Protein AF-A0AA41VX92-F1 (afdb_monomer_lite)

Radius of gyration: 14.32 Å; chains: 1; bounding box: 28×30×38 Å

Secondary structure (DSSP, 8-state):
-HHHHHHHHHTTHHHHHTS--SSHHHHHHHHHTS-EEEEEE-TTS-EEEEE--S---S-SS-HHHHHHHHHHHHHSGGGS--

Foldseek 3Di:
DVVVVVVCVVVVVVVLQVDDDPDPVLLVLLVVLFQWDDWDADPVRHTDTDGPPDDSVCVSDHPSSNVNSVVCCVVCVVVPPD

Sequence (82 aa):
MVDCLNWRITNEIDSILTKPIVPTDLYRGIRDSQLIGLSGYSNEGLPIFAIGVGRSTFDKASVHYYVQSHIQINEYRDRVVL

InterPro domains:
  IPR036865 CRAL-TRIO lipid binding domain superfamily [G3DSA:3.40.525.10] (1-81)
  IPR036865 CRAL-TRIO lipid binding domain superfamily [SSF52087] (25-81)

pLDDT: mean 76.87, std 12.59, range [34.5, 93.19]

Structure (mmCIF, N/CA/C/O backbone):
data_AF-A0AA41VX92-F1
#
_entry.id   AF-A0AA41VX92-F1
#
loop_
_atom_site.group_PDB
_atom_site.id
_atom_site.type_symbol
_atom_site.label_atom_id
_atom_site.label_alt_id
_atom_site.label_comp_id
_atom_site.label_asym_id
_atom_site.label_entity_id
_atom_site.label_seq_id
_atom_site.pdbx_PDB_ins_code
_atom_site.Cartn_x
_atom_site.Cartn_y
_atom_site.Cartn_z
_atom_site.occupancy
_atom_site.B_iso_or_equiv
_atom_site.auth_seq_id
_atom_site.auth_comp_id
_atom_site.auth_asym_id
_atom_site.auth_atom_id
_atom_site.pdbx_PDB_model_num
ATOM 1 N N . MET A 1 1 ? -2.785 16.537 11.460 1.00 75.81 1 MET A N 1
ATOM 2 C CA . MET A 1 1 ? -3.079 16.740 10.018 1.00 75.81 1 MET A CA 1
ATOM 3 C C . MET A 1 1 ? -1.950 17.488 9.315 1.00 75.81 1 MET A C 1
ATOM 5 O O . MET A 1 1 ? -1.484 16.997 8.297 1.00 75.81 1 MET A O 1
ATOM 9 N N . VAL A 1 2 ? -1.470 18.613 9.863 1.00 91.62 2 VAL A N 1
ATOM 10 C CA . VAL A 1 2 ? -0.334 19.379 9.305 1.00 91.62 2 VAL A CA 1
ATOM 11 C C . VAL A 1 2 ? 0.939 18.530 9.167 1.00 91.62 2 VAL A C 1
ATOM 13 O O . VAL A 1 2 ? 1.573 18.566 8.121 1.00 91.62 2 VAL A O 1
ATOM 16 N N . ASP A 1 3 ? 1.255 17.682 10.149 1.00 90.50 3 ASP A N 1
ATOM 17 C CA . ASP A 1 3 ? 2.458 16.833 10.093 1.00 90.50 3 ASP A CA 1
ATOM 18 C C . ASP A 1 3 ? 2.421 15.801 8.960 1.00 90.50 3 ASP A C 1
ATOM 20 O O . ASP A 1 3 ? 3.431 15.566 8.303 1.00 90.50 3 ASP A O 1
ATOM 24 N N . CYS A 1 4 ? 1.248 15.228 8.670 1.00 84.00 4 CYS A N 1
ATOM 25 C CA . CYS A 1 4 ? 1.064 14.309 7.545 1.00 84.00 4 CYS A CA 1
ATOM 26 C C . CYS A 1 4 ? 1.277 15.020 6.202 1.00 84.00 4 CYS A C 1
ATOM 28 O O . CYS A 1 4 ? 1.888 14.454 5.299 1.00 84.00 4 CYS A O 1
ATOM 30 N N . LEU A 1 5 ? 0.793 16.262 6.078 1.00 87.31 5 LEU A N 1
ATOM 31 C CA . LEU A 1 5 ? 0.977 17.083 4.878 1.00 87.31 5 LEU A CA 1
ATOM 32 C C . LEU A 1 5 ? 2.447 17.470 4.695 1.00 87.31 5 LEU A C 1
ATOM 34 O O . LEU A 1 5 ? 2.986 17.313 3.604 1.00 87.31 5 LEU A O 1
ATOM 38 N N . ASN A 1 6 ? 3.111 17.896 5.771 1.00 92.75 6 ASN A N 1
ATOM 39 C CA . ASN A 1 6 ? 4.539 18.196 5.752 1.00 92.75 6 ASN A CA 1
ATOM 40 C C . ASN A 1 6 ? 5.355 16.961 5.362 1.00 92.75 6 ASN A C 1
ATOM 42 O O . ASN A 1 6 ? 6.188 17.042 4.466 1.00 92.75 6 ASN A O 1
ATOM 46 N N . TRP A 1 7 ? 5.065 15.799 5.957 1.00 89.94 7 TRP A N 1
ATOM 47 C CA . TRP A 1 7 ? 5.721 14.544 5.597 1.00 89.94 7 TRP A CA 1
ATOM 48 C C . TRP A 1 7 ? 5.527 14.202 4.114 1.00 89.94 7 TRP A C 1
ATOM 50 O O . TRP A 1 7 ? 6.492 13.834 3.444 1.00 89.94 7 TRP A O 1
ATOM 60 N N . ARG A 1 8 ? 4.308 14.375 3.584 1.00 89.00 8 ARG A N 1
ATOM 61 C CA . ARG A 1 8 ? 3.982 14.121 2.171 1.00 89.00 8 ARG A CA 1
ATOM 62 C C . ARG A 1 8 ? 4.816 14.990 1.226 1.00 89.00 8 ARG A C 1
ATOM 64 O O . ARG A 1 8 ? 5.355 14.469 0.253 1.00 89.00 8 ARG A O 1
ATOM 71 N N . ILE A 1 9 ? 4.946 16.281 1.538 1.00 91.44 9 ILE A N 1
ATOM 72 C CA . ILE A 1 9 ? 5.724 17.248 0.750 1.00 91.44 9 ILE A CA 1
ATOM 73 C C . ILE A 1 9 ? 7.219 16.932 0.839 1.00 91.44 9 ILE A C 1
ATOM 75 O O . ILE A 1 9 ? 7.877 16.814 -0.189 1.00 91.44 9 ILE A O 1
ATOM 79 N N . THR A 1 10 ? 7.755 16.744 2.050 1.00 93.19 10 THR A N 1
ATOM 80 C CA . THR A 1 10 ? 9.189 16.484 2.268 1.00 93.19 10 THR A CA 1
ATOM 81 C C . THR A 1 10 ? 9.669 15.199 1.597 1.00 93.19 10 THR A C 1
ATOM 83 O O . THR A 1 10 ? 10.817 15.133 1.172 1.00 93.19 10 THR A O 1
ATOM 86 N N . ASN A 1 11 ? 8.808 14.184 1.491 1.00 88.19 11 ASN A N 1
ATOM 87 C CA . ASN A 1 11 ? 9.152 12.896 0.882 1.00 88.19 11 ASN A CA 1
ATOM 88 C C . ASN A 1 11 ? 8.666 12.764 -0.571 1.00 88.19 11 ASN A C 1
ATOM 90 O O . ASN A 1 11 ? 8.715 11.665 -1.121 1.00 88.19 11 ASN A O 1
ATOM 94 N N . GLU A 1 12 ? 8.165 13.848 -1.175 1.00 90.06 12 GLU A N 1
ATOM 95 C CA . GLU A 1 12 ? 7.679 13.884 -2.563 1.00 90.06 12 GLU A CA 1
ATOM 96 C C . GLU A 1 12 ? 6.684 12.755 -2.887 1.00 90.06 12 GLU A C 1
ATOM 98 O O . GLU A 1 12 ? 6.672 12.180 -3.977 1.00 90.06 12 GLU A O 1
ATOM 103 N N . ILE A 1 13 ? 5.820 12.422 -1.926 1.00 87.12 13 ILE A N 1
ATOM 104 C CA . ILE A 1 13 ? 4.928 11.259 -2.019 1.00 87.12 13 ILE A CA 1
ATOM 105 C C . ILE A 1 13 ? 3.970 11.375 -3.205 1.00 87.12 13 ILE A C 1
ATOM 107 O O . ILE A 1 13 ? 3.676 10.378 -3.861 1.00 87.12 13 ILE A O 1
ATOM 111 N N . ASP A 1 14 ? 3.525 12.588 -3.532 1.00 86.44 14 ASP A N 1
ATOM 112 C CA . ASP A 1 14 ? 2.686 12.824 -4.707 1.00 86.44 14 ASP A CA 1
ATOM 113 C C . ASP A 1 14 ? 3.379 12.417 -6.008 1.00 86.44 14 ASP A C 1
ATOM 115 O O . ASP A 1 14 ? 2.737 11.819 -6.867 1.00 86.44 14 ASP A O 1
ATOM 119 N N . SER A 1 15 ? 4.694 12.648 -6.118 1.00 86.94 15 SER A N 1
ATOM 120 C CA . SER A 1 15 ? 5.511 12.201 -7.253 1.00 86.94 15 SER A CA 1
ATOM 121 C C . SER A 1 15 ? 5.475 10.677 -7.388 1.00 86.94 15 SER A C 1
ATOM 123 O O . SER A 1 15 ? 5.218 10.151 -8.473 1.00 86.94 15 SER A O 1
ATOM 125 N N . ILE A 1 16 ? 5.623 9.963 -6.267 1.00 84.12 16 ILE A N 1
ATOM 126 C CA . ILE A 1 16 ? 5.559 8.495 -6.202 1.00 84.12 16 ILE A CA 1
ATOM 127 C C . ILE A 1 16 ? 4.166 7.980 -6.604 1.00 84.12 16 ILE A C 1
ATOM 129 O O . ILE A 1 16 ? 4.051 6.957 -7.276 1.00 84.12 16 ILE A O 1
ATOM 133 N N . LEU A 1 17 ? 3.099 8.693 -6.234 1.00 83.38 17 LEU A N 1
ATOM 134 C CA . LEU A 1 17 ? 1.717 8.310 -6.537 1.00 83.38 17 LEU A CA 1
ATOM 135 C C . LEU A 1 17 ? 1.254 8.697 -7.953 1.00 83.38 17 LEU A C 1
ATOM 137 O O . LEU A 1 17 ? 0.213 8.202 -8.386 1.00 83.38 17 LEU A O 1
ATOM 141 N N . THR A 1 18 ? 1.999 9.531 -8.693 1.00 85.50 18 THR A N 1
ATOM 142 C CA . THR A 1 18 ? 1.584 10.005 -10.034 1.00 85.50 18 THR A CA 1
ATOM 143 C C . THR A 1 18 ? 1.385 8.891 -11.058 1.00 85.50 18 THR A C 1
ATOM 145 O O . THR A 1 18 ? 0.556 9.026 -11.959 1.00 85.50 18 THR A O 1
ATOM 148 N N . LYS A 1 19 ? 2.148 7.798 -10.953 1.00 83.56 19 LYS A N 1
ATOM 149 C CA . LYS A 1 19 ? 2.085 6.669 -11.885 1.00 83.56 19 LYS A CA 1
ATOM 150 C C 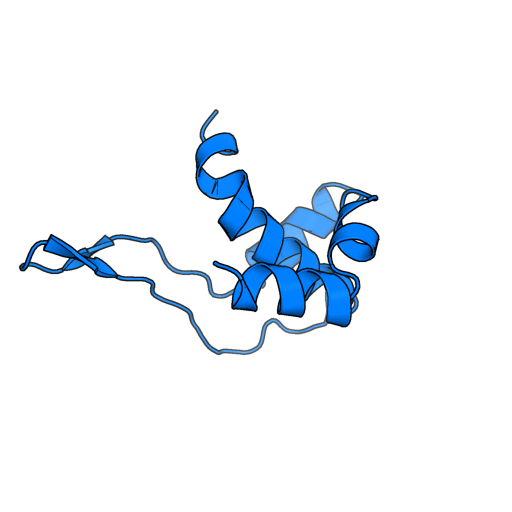. LYS A 1 19 ? 1.611 5.423 -11.150 1.00 83.56 19 LYS A C 1
ATOM 152 O O . LYS A 1 19 ? 2.229 5.061 -10.152 1.00 83.56 19 LYS A O 1
ATOM 157 N N . PRO A 1 20 ? 0.562 4.733 -11.624 1.00 81.19 20 PRO A N 1
ATOM 158 C CA . PRO A 1 20 ? 0.156 3.472 -11.023 1.00 81.19 20 PRO A CA 1
ATOM 159 C C . PRO A 1 20 ? 1.252 2.415 -11.198 1.00 81.19 20 PRO A C 1
ATOM 161 O O . PRO A 1 20 ? 2.020 2.448 -12.162 1.00 81.19 20 PRO A O 1
ATOM 164 N N . ILE A 1 21 ? 1.293 1.448 -10.283 1.00 84.62 21 ILE A N 1
ATOM 165 C CA . ILE A 1 21 ? 2.178 0.289 -10.404 1.00 84.62 21 ILE A CA 1
ATOM 166 C C . ILE A 1 21 ? 1.657 -0.582 -11.552 1.00 84.62 21 ILE A C 1
ATOM 168 O O . ILE A 1 21 ? 0.593 -1.193 -11.446 1.00 84.62 21 ILE A O 1
ATOM 172 N N . VAL A 1 22 ? 2.403 -0.610 -12.655 1.00 83.69 22 VAL A N 1
ATOM 173 C CA . VAL A 1 22 ? 2.115 -1.412 -13.851 1.00 83.69 22 VAL A CA 1
ATOM 174 C C . VAL A 1 22 ? 3.297 -2.339 -14.150 1.00 83.69 22 VAL A C 1
ATOM 176 O O . VAL A 1 22 ? 4.443 -1.910 -13.999 1.00 83.69 22 VAL A O 1
ATOM 179 N N . PRO A 1 23 ? 3.065 -3.590 -14.588 1.00 88.81 23 PRO A N 1
ATOM 180 C CA . PRO A 1 23 ? 1.771 -4.246 -14.829 1.00 88.81 23 PRO A CA 1
ATOM 181 C C . PRO A 1 23 ? 1.036 -4.657 -13.537 1.00 88.81 23 PRO A C 1
ATOM 183 O O . PRO A 1 23 ? 1.635 -4.743 -12.469 1.00 88.81 23 PRO A O 1
ATOM 186 N N . THR A 1 24 ? -0.267 -4.951 -13.623 1.00 85.25 24 THR A N 1
ATOM 187 C CA . THR A 1 24 ? -1.102 -5.339 -12.464 1.00 85.25 24 THR A CA 1
ATOM 188 C C . THR A 1 24 ? -0.555 -6.550 -11.702 1.00 85.25 24 THR A C 1
ATOM 190 O O . THR A 1 24 ? -0.688 -6.620 -10.482 1.00 85.25 24 THR A O 1
ATOM 193 N N . ASP A 1 25 ? 0.108 -7.478 -12.389 1.00 85.44 25 ASP A N 1
ATOM 194 C CA . ASP A 1 25 ? 0.713 -8.651 -11.750 1.00 85.44 25 ASP A CA 1
ATOM 195 C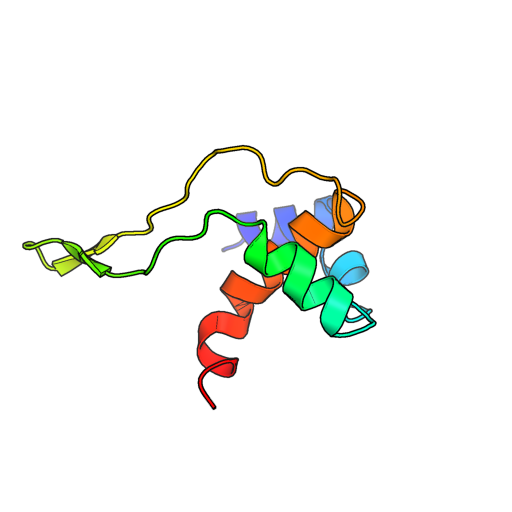 C . ASP A 1 25 ? 1.926 -8.290 -10.883 1.00 85.44 25 ASP A C 1
ATOM 197 O O . ASP A 1 25 ? 2.149 -8.920 -9.851 1.00 85.44 25 ASP A O 1
ATOM 201 N N . LEU A 1 26 ? 2.661 -7.224 -11.232 1.00 85.94 26 LEU A N 1
ATOM 202 C CA . LEU A 1 26 ? 3.728 -6.684 -10.386 1.00 85.94 26 LEU A CA 1
ATOM 203 C C . LEU A 1 26 ? 3.142 -6.118 -9.090 1.00 85.94 26 LEU A C 1
ATOM 205 O O . LEU A 1 26 ? 3.630 -6.426 -8.006 1.00 85.94 26 LEU A O 1
ATOM 209 N N . TYR A 1 27 ? 2.060 -5.340 -9.196 1.00 84.56 27 TYR A N 1
ATOM 210 C CA . TYR A 1 27 ? 1.345 -4.817 -8.032 1.00 84.56 27 TYR A CA 1
ATOM 211 C C . TYR A 1 27 ? 0.851 -5.941 -7.112 1.00 84.56 27 TYR A C 1
ATOM 213 O O . TYR A 1 27 ? 1.072 -5.887 -5.903 1.00 84.56 27 TYR A O 1
ATOM 221 N N . ARG A 1 28 ? 0.238 -6.987 -7.684 1.00 82.44 28 ARG A N 1
ATOM 222 C CA . ARG A 1 28 ? -0.206 -8.174 -6.936 1.00 82.44 28 ARG A CA 1
ATOM 223 C C . ARG A 1 28 ? 0.956 -8.881 -6.250 1.00 82.44 28 ARG A C 1
ATOM 225 O O . ARG A 1 28 ? 0.886 -9.109 -5.052 1.00 82.44 28 ARG A O 1
ATOM 232 N N . GLY A 1 29 ? 2.055 -9.132 -6.963 1.00 85.06 29 GLY A N 1
ATOM 233 C CA . GLY A 1 29 ? 3.238 -9.774 -6.389 1.00 85.06 29 GLY A CA 1
ATOM 234 C C . GLY A 1 29 ? 3.851 -8.986 -5.226 1.00 85.06 29 GLY A C 1
ATOM 235 O O . GLY A 1 29 ? 4.249 -9.576 -4.223 1.00 85.06 29 GLY A O 1
ATOM 236 N N . ILE A 1 30 ? 3.888 -7.652 -5.324 1.00 84.00 30 ILE A N 1
ATOM 237 C CA . ILE A 1 30 ? 4.316 -6.782 -4.220 1.00 84.00 30 ILE A CA 1
ATOM 238 C C . ILE A 1 30 ? 3.341 -6.908 -3.048 1.00 84.00 30 ILE A C 1
ATOM 240 O O . ILE A 1 30 ? 3.786 -7.162 -1.931 1.00 84.00 30 ILE A O 1
ATOM 244 N N . ARG A 1 31 ? 2.035 -6.769 -3.294 1.00 78.75 31 ARG A N 1
ATOM 245 C CA . ARG A 1 31 ? 0.985 -6.845 -2.270 1.00 78.75 31 ARG A CA 1
ATOM 246 C C . ARG A 1 31 ? 0.990 -8.183 -1.531 1.00 78.75 31 ARG A C 1
ATOM 248 O O . ARG A 1 31 ? 0.945 -8.188 -0.309 1.00 78.75 31 ARG A O 1
ATOM 255 N N . ASP A 1 32 ? 1.097 -9.295 -2.246 1.00 79.62 32 ASP A N 1
ATOM 256 C CA . ASP A 1 32 ? 1.091 -10.639 -1.656 1.00 79.62 32 ASP A CA 1
ATOM 257 C C . ASP A 1 32 ? 2.360 -10.907 -0.831 1.00 79.62 32 AS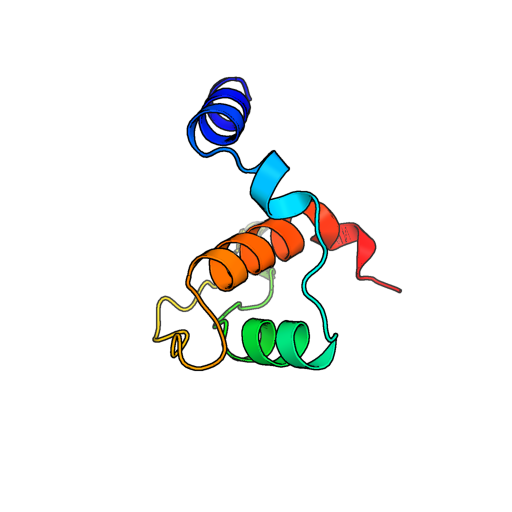P A C 1
ATOM 259 O O . ASP A 1 32 ? 2.351 -11.712 0.098 1.00 79.62 32 ASP A O 1
ATOM 263 N N . SER A 1 33 ? 3.455 -10.196 -1.130 1.00 78.94 33 SER A N 1
ATOM 264 C CA . SER A 1 33 ? 4.679 -10.214 -0.320 1.00 78.94 33 SER A CA 1
ATOM 265 C C . SER A 1 33 ? 4.619 -9.299 0.913 1.00 78.94 33 SER A C 1
ATOM 267 O O . SER A 1 33 ? 5.570 -9.254 1.698 1.00 78.94 33 SER A O 1
ATOM 269 N N . GLN A 1 34 ? 3.542 -8.532 1.096 1.00 75.50 34 GLN A N 1
ATOM 270 C CA . GLN A 1 34 ? 3.345 -7.713 2.287 1.00 75.50 34 GLN A CA 1
ATOM 271 C C . GLN A 1 34 ? 2.622 -8.541 3.346 1.00 75.50 34 GLN A C 1
ATOM 273 O O . GLN A 1 34 ? 1.525 -9.048 3.123 1.00 75.50 34 GLN A O 1
ATOM 278 N N . LEU A 1 35 ? 3.220 -8.653 4.531 1.00 70.12 35 LEU A N 1
ATOM 279 C CA . LEU A 1 35 ? 2.581 -9.289 5.682 1.00 70.12 35 LEU A CA 1
ATOM 280 C C . LEU A 1 35 ? 1.564 -8.324 6.314 1.00 70.12 35 LEU A C 1
ATOM 282 O O . LEU A 1 35 ? 1.746 -7.836 7.428 1.00 70.12 35 LEU A O 1
ATOM 286 N N . ILE A 1 36 ? 0.498 -8.010 5.584 1.00 70.25 36 ILE A N 1
ATOM 287 C CA . ILE A 1 36 ? -0.595 -7.163 6.066 1.00 70.25 36 ILE A CA 1
ATOM 288 C C . ILE A 1 36 ? -1.722 -8.076 6.544 1.00 70.25 36 ILE A C 1
ATOM 290 O O . ILE A 1 36 ? -2.310 -8.826 5.769 1.00 70.25 36 ILE A O 1
ATOM 294 N N . GLY A 1 37 ? -2.013 -8.028 7.839 1.00 65.94 37 GLY A N 1
ATOM 295 C CA . GLY A 1 37 ? -3.134 -8.718 8.462 1.00 65.94 37 GLY A CA 1
ATOM 296 C C . GLY A 1 37 ? -4.419 -7.886 8.440 1.00 65.94 37 GLY A C 1
ATOM 297 O O . GLY A 1 37 ? -4.399 -6.657 8.348 1.00 65.94 37 GLY A O 1
ATOM 298 N N . LEU A 1 38 ? -5.553 -8.590 8.515 1.00 59.91 38 LEU A N 1
ATOM 299 C CA . LEU A 1 38 ? -6.903 -8.021 8.556 1.00 59.91 38 LEU A CA 1
ATOM 300 C C . LEU A 1 38 ? -7.039 -6.944 9.640 1.00 59.91 38 LEU A C 1
ATOM 302 O O . LEU A 1 38 ? -6.548 -7.116 10.757 1.00 59.91 38 LEU A O 1
ATOM 306 N N . SER A 1 39 ? -7.781 -5.872 9.337 1.00 59.41 39 SER A N 1
ATOM 307 C CA . SER A 1 39 ? -8.283 -5.012 10.408 1.00 59.41 39 SER A CA 1
ATOM 308 C C . SER A 1 39 ? -9.423 -5.722 11.123 1.00 59.41 39 SER A C 1
ATOM 310 O O . SER A 1 39 ? -10.420 -6.074 10.489 1.00 59.41 39 SER A O 1
ATOM 312 N N . GLY A 1 40 ? -9.297 -5.884 12.428 1.00 71.31 40 GLY A N 1
ATOM 313 C CA . GLY A 1 40 ? -10.388 -6.311 13.294 1.00 71.31 40 GLY A CA 1
ATOM 314 C C . GLY A 1 40 ? -10.705 -5.235 14.318 1.00 71.31 40 GLY A C 1
ATOM 315 O O . GLY A 1 40 ? -10.069 -4.181 14.347 1.00 71.31 40 GLY A O 1
ATOM 316 N N . TYR A 1 41 ? -11.657 -5.533 15.188 1.00 78.75 41 TYR A N 1
ATOM 317 C CA . TYR A 1 41 ? -11.828 -4.800 16.431 1.00 78.75 41 TYR A CA 1
ATOM 318 C C . TYR A 1 41 ? -11.397 -5.697 17.588 1.00 78.75 41 TYR A C 1
ATOM 320 O O . TYR A 1 41 ? -11.572 -6.916 17.533 1.00 78.75 41 TYR A O 1
ATOM 328 N N . SER A 1 42 ? -10.809 -5.107 18.624 1.00 81.25 42 SER A N 1
ATOM 329 C CA . SER A 1 42 ? -10.622 -5.785 19.902 1.00 81.25 42 SER A CA 1
ATOM 330 C C . SER A 1 42 ? -11.985 -6.124 20.516 1.00 81.25 42 SER A C 1
ATOM 332 O O . SER A 1 42 ? -13.015 -5.574 20.121 1.00 81.25 42 SER A O 1
ATOM 334 N N . ASN A 1 43 ? -11.994 -6.965 21.551 1.00 85.31 43 ASN A N 1
ATOM 335 C CA . ASN A 1 43 ? -13.201 -7.200 22.355 1.00 85.31 43 ASN A CA 1
ATOM 336 C C . ASN A 1 43 ? -13.741 -5.913 23.019 1.00 85.31 43 ASN A C 1
ATOM 338 O O . ASN A 1 43 ? -14.886 -5.881 23.451 1.00 85.31 43 ASN A O 1
ATOM 342 N N . GLU A 1 44 ? -12.930 -4.854 23.075 1.00 90.31 44 GLU A N 1
ATOM 343 C CA . GLU A 1 44 ? -13.274 -3.527 23.603 1.00 90.31 44 GLU A CA 1
ATOM 344 C C . GLU A 1 44 ? -13.705 -2.549 22.491 1.00 90.31 44 GLU A C 1
ATOM 346 O O . GLU A 1 44 ? -13.940 -1.372 22.754 1.00 90.31 44 GLU A O 1
ATOM 351 N N . GLY A 1 45 ? -13.796 -3.008 21.237 1.00 81.88 45 GLY A N 1
ATOM 352 C CA . GLY A 1 45 ? -14.215 -2.187 20.100 1.00 81.88 45 GLY A CA 1
ATOM 353 C C . GLY A 1 45 ? -13.127 -1.270 19.535 1.00 81.88 45 GLY A C 1
ATOM 354 O O . GLY A 1 45 ? -13.442 -0.353 18.779 1.00 81.88 45 GLY A O 1
ATOM 355 N N . LEU A 1 46 ? -11.849 -1.495 19.863 1.00 78.31 46 LEU A N 1
ATOM 356 C CA . LEU A 1 46 ? -10.734 -0.706 19.327 1.00 78.31 46 LEU A CA 1
ATOM 357 C C . LEU A 1 46 ? -10.229 -1.298 18.005 1.00 78.31 46 LEU A C 1
ATOM 359 O O . LEU A 1 46 ? -10.065 -2.515 17.928 1.00 78.31 46 LEU A O 1
ATOM 363 N N . PRO A 1 47 ? -9.941 -0.488 16.973 1.00 73.38 47 PRO A N 1
ATOM 364 C CA . PRO A 1 47 ? -9.408 -1.000 15.716 1.00 73.38 47 PRO A CA 1
ATOM 365 C C . PRO A 1 47 ? -8.019 -1.620 15.927 1.00 73.38 47 PRO A C 1
ATOM 367 O O . PRO A 1 47 ? -7.114 -0.979 16.460 1.00 73.38 47 PRO A O 1
ATOM 370 N N . ILE A 1 48 ? -7.843 -2.865 15.485 1.00 75.50 48 ILE A N 1
ATOM 371 C CA . ILE A 1 48 ? -6.569 -3.589 15.513 1.00 75.50 48 ILE A CA 1
ATOM 372 C C . ILE A 1 48 ? -6.032 -3.690 14.091 1.00 75.50 48 ILE A C 1
ATOM 374 O O . ILE A 1 48 ? -6.720 -4.182 13.197 1.00 75.50 48 ILE A O 1
ATOM 378 N N . PHE A 1 49 ? -4.774 -3.293 13.911 1.00 68.25 49 PHE A N 1
ATOM 379 C CA . PHE A 1 49 ? -4.010 -3.525 12.691 1.00 68.25 49 PHE A CA 1
ATOM 380 C C . PHE A 1 49 ? -2.912 -4.545 12.984 1.00 68.25 49 PHE A C 1
ATOM 382 O O . PHE A 1 49 ? -1.992 -4.270 13.752 1.00 68.25 49 PHE A O 1
ATOM 389 N N . ALA A 1 50 ? -3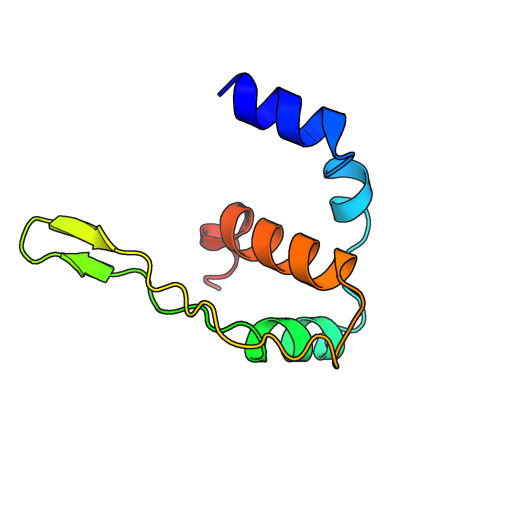.007 -5.728 12.379 1.00 67.88 50 ALA A N 1
ATOM 390 C CA . ALA A 1 50 ? -1.931 -6.708 12.429 1.00 67.88 50 ALA A CA 1
ATOM 391 C C . ALA A 1 50 ? -0.967 -6.429 11.274 1.00 67.88 50 ALA A C 1
ATOM 393 O O . ALA A 1 50 ? -1.280 -6.692 10.118 1.00 67.88 50 ALA A O 1
ATOM 394 N N . ILE A 1 51 ? 0.203 -5.876 11.577 1.00 65.00 51 ILE A N 1
ATOM 395 C CA . ILE A 1 51 ? 1.261 -5.664 10.589 1.00 65.00 51 ILE A CA 1
ATOM 396 C C . ILE A 1 51 ? 2.384 -6.636 10.929 1.00 65.00 51 ILE A C 1
ATOM 398 O O . ILE A 1 51 ? 3.035 -6.513 11.967 1.00 65.00 51 ILE A O 1
ATOM 402 N N . GLY A 1 52 ? 2.600 -7.627 10.071 1.00 62.59 52 GLY A N 1
ATOM 403 C CA . GLY A 1 52 ? 3.760 -8.495 10.168 1.00 62.59 52 GLY A CA 1
ATOM 404 C C . GLY A 1 52 ? 5.001 -7.729 9.728 1.00 62.59 52 GLY A C 1
ATOM 405 O O . GLY A 1 52 ? 5.185 -7.433 8.552 1.00 62.59 52 GLY A O 1
ATOM 406 N N . VAL A 1 53 ? 5.890 -7.421 10.667 1.00 56.06 53 VAL A N 1
ATOM 407 C CA . VAL A 1 53 ? 7.211 -6.866 10.346 1.00 56.06 53 VAL A CA 1
ATOM 408 C C . VAL A 1 53 ? 8.150 -8.038 10.044 1.00 56.06 53 VAL A C 1
ATOM 410 O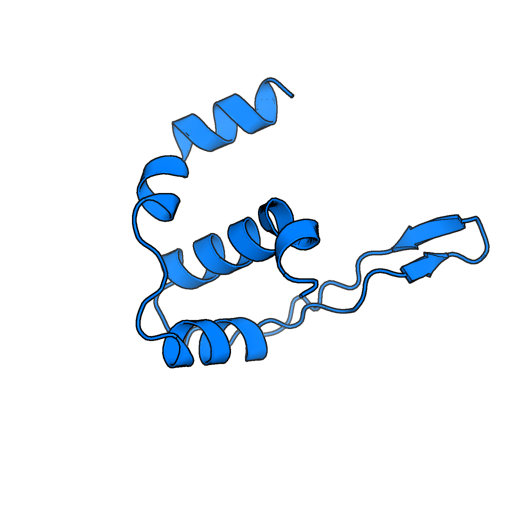 O . VAL A 1 53 ? 8.989 -8.425 10.850 1.00 56.06 53 VAL A O 1
ATOM 413 N N . GLY A 1 54 ? 7.940 -8.682 8.900 1.00 52.88 54 GLY A N 1
ATOM 414 C CA . GLY A 1 54 ? 8.720 -9.827 8.434 1.00 52.88 54 GLY A CA 1
ATOM 415 C C . GLY A 1 54 ? 8.916 -9.724 6.930 1.00 52.88 54 GLY A C 1
ATOM 416 O O . GLY A 1 54 ? 8.007 -9.280 6.240 1.00 52.88 54 GLY A O 1
ATOM 417 N N . ARG A 1 55 ? 10.127 -10.063 6.464 1.00 51.53 55 ARG A N 1
ATOM 418 C CA . ARG A 1 55 ? 10.663 -9.865 5.103 1.00 51.53 55 ARG A CA 1
ATOM 419 C C . ARG A 1 55 ? 9.569 -9.798 4.021 1.00 51.53 55 ARG A C 1
ATOM 421 O O . ARG A 1 55 ? 9.322 -10.799 3.355 1.00 51.53 55 ARG A O 1
ATOM 428 N N . SER A 1 56 ? 9.016 -8.607 3.750 1.00 57.53 56 SER A N 1
ATOM 429 C CA . SER A 1 56 ? 8.713 -8.271 2.361 1.00 57.53 56 SER A CA 1
ATOM 430 C C . SER A 1 56 ? 10.034 -8.488 1.668 1.00 57.53 56 SER A C 1
ATOM 432 O O . SER A 1 56 ? 11.026 -7.845 2.000 1.00 57.53 56 SER A O 1
ATOM 434 N N . THR A 1 57 ? 10.105 -9.525 0.852 1.00 62.66 57 THR A N 1
ATOM 435 C CA . THR A 1 57 ? 11.373 -10.098 0.409 1.00 62.66 57 THR A CA 1
ATOM 436 C C . THR A 1 57 ? 12.196 -9.113 -0.425 1.00 62.66 57 THR A C 1
ATOM 438 O O . THR A 1 57 ? 13.339 -9.424 -0.745 1.00 62.66 57 THR A O 1
ATOM 441 N N . PHE A 1 58 ? 11.642 -7.923 -0.728 1.00 67.31 58 PHE A N 1
ATOM 442 C CA . PHE A 1 58 ? 12.201 -6.871 -1.582 1.00 67.31 58 PHE A CA 1
ATOM 443 C C . PHE A 1 58 ? 12.726 -7.445 -2.906 1.00 67.31 58 PHE A C 1
ATOM 445 O O . PHE A 1 58 ? 13.585 -6.869 -3.562 1.00 67.31 58 PHE A O 1
ATOM 452 N N . ASP A 1 59 ? 12.198 -8.605 -3.290 1.00 74.69 59 ASP A N 1
ATOM 453 C CA . ASP A 1 59 ? 12.615 -9.417 -4.423 1.00 74.69 59 ASP A CA 1
ATOM 454 C C . ASP A 1 59 ? 11.724 -9.146 -5.634 1.00 74.69 59 ASP A C 1
ATOM 456 O O . ASP A 1 59 ? 12.117 -9.426 -6.762 1.00 74.69 59 ASP A O 1
ATOM 460 N N . LYS A 1 60 ? 10.517 -8.604 -5.410 1.00 79.62 60 LYS A N 1
ATOM 461 C CA . LYS A 1 60 ? 9.555 -8.316 -6.477 1.00 79.62 60 LYS A CA 1
ATOM 462 C C . LYS A 1 60 ? 9.774 -6.956 -7.126 1.00 79.62 60 LYS A C 1
ATOM 464 O O . LYS A 1 60 ? 9.471 -6.806 -8.304 1.00 79.62 60 LYS A O 1
ATOM 469 N N . ALA A 1 61 ? 10.259 -5.964 -6.376 1.00 83.50 61 ALA A N 1
ATOM 470 C CA . ALA A 1 61 ? 10.369 -4.585 -6.848 1.00 83.50 61 ALA A CA 1
ATOM 471 C C . ALA A 1 61 ? 11.317 -3.730 -5.990 1.00 83.50 61 ALA A C 1
ATOM 473 O O . ALA A 1 61 ? 11.730 -4.128 -4.902 1.00 83.50 61 ALA A O 1
ATOM 474 N N . SER A 1 62 ? 11.620 -2.517 -6.462 1.00 84.56 62 SER A N 1
ATOM 475 C CA . SER A 1 62 ? 12.353 -1.521 -5.674 1.00 84.56 62 SER A CA 1
ATOM 476 C C . SER A 1 62 ? 11.556 -1.055 -4.449 1.00 84.56 62 SER A C 1
ATOM 478 O O . SER A 1 62 ? 10.325 -1.132 -4.412 1.00 84.56 62 SER A O 1
ATOM 480 N N . VAL A 1 63 ? 12.258 -0.504 -3.454 1.00 79.88 63 VAL A N 1
ATOM 481 C CA . VAL A 1 63 ? 11.653 0.024 -2.217 1.00 79.88 63 VAL A CA 1
ATOM 482 C C . VAL A 1 63 ? 10.539 1.045 -2.482 1.00 79.88 63 VAL A C 1
ATOM 484 O O . VAL A 1 63 ? 9.533 1.051 -1.776 1.00 79.88 63 VAL A O 1
ATOM 487 N N . HIS A 1 64 ? 10.664 1.851 -3.541 1.00 83.06 64 HIS A N 1
ATOM 488 C CA . HIS A 1 64 ? 9.663 2.852 -3.909 1.00 83.06 64 HIS A CA 1
ATOM 489 C C . HIS A 1 64 ? 8.305 2.222 -4.228 1.00 83.06 64 HIS A C 1
ATOM 491 O O . HIS A 1 64 ? 7.280 2.742 -3.796 1.00 83.06 64 HIS A O 1
ATOM 497 N N . TYR A 1 65 ? 8.287 1.063 -4.889 1.00 85.44 65 TYR A N 1
ATOM 498 C CA . TYR A 1 65 ? 7.047 0.351 -5.188 1.00 85.44 65 TYR A CA 1
ATOM 499 C C . TYR A 1 65 ? 6.407 -0.274 -3.942 1.00 85.44 65 TYR A C 1
ATOM 501 O O . TYR A 1 65 ? 5.181 -0.309 -3.826 1.00 85.44 65 TYR A O 1
ATOM 509 N N . TYR A 1 66 ? 7.214 -0.708 -2.970 1.00 82.38 66 TYR A N 1
ATOM 510 C CA . TYR A 1 66 ? 6.707 -1.179 -1.679 1.00 82.38 66 TYR A CA 1
ATOM 511 C C . TYR A 1 66 ? 6.064 -0.048 -0.872 1.00 82.38 66 TYR A C 1
ATOM 513 O O . TYR A 1 66 ? 4.966 -0.228 -0.343 1.00 82.38 66 TYR A O 1
ATOM 521 N N . VAL A 1 67 ? 6.715 1.117 -0.811 1.00 83.62 67 VAL A N 1
ATOM 522 C CA . VAL A 1 67 ? 6.188 2.320 -0.143 1.00 83.62 67 VAL A CA 1
ATOM 523 C C . VAL A 1 67 ? 4.901 2.790 -0.821 1.00 83.62 67 VAL A C 1
ATOM 525 O O . VAL A 1 67 ? 3.893 3.009 -0.150 1.00 83.62 67 VAL A O 1
ATOM 528 N N . GLN A 1 68 ? 4.902 2.862 -2.152 1.00 86.12 68 GLN A N 1
ATOM 529 C CA . GLN A 1 68 ? 3.733 3.231 -2.941 1.00 86.12 68 GLN A CA 1
ATOM 530 C C . GLN A 1 68 ? 2.551 2.288 -2.684 1.00 86.12 68 GLN A C 1
ATOM 532 O O . GLN A 1 68 ? 1.448 2.751 -2.403 1.00 86.12 68 GLN A O 1
ATOM 537 N N . SER A 1 69 ? 2.779 0.972 -2.712 1.00 82.06 69 SER A N 1
ATOM 538 C CA . SER A 1 69 ? 1.740 -0.023 -2.434 1.00 82.06 69 SER A CA 1
ATOM 539 C C . SER A 1 69 ? 1.169 0.113 -1.019 1.00 82.06 69 SER A C 1
ATOM 541 O O . SER A 1 69 ? -0.040 -0.024 -0.849 1.00 82.06 69 SER A O 1
ATOM 543 N N . HIS A 1 70 ? 1.996 0.406 -0.009 1.00 80.75 70 HIS A N 1
ATOM 544 C CA . HIS A 1 70 ? 1.518 0.620 1.363 1.00 80.75 70 HIS A CA 1
ATOM 545 C C . HIS A 1 70 ? 0.622 1.854 1.470 1.00 80.75 70 HIS A C 1
ATOM 547 O O . HIS A 1 70 ? -0.442 1.791 2.088 1.00 80.75 70 HIS A O 1
ATOM 553 N N . ILE A 1 71 ? 1.020 2.969 0.857 1.00 82.75 71 ILE A N 1
ATOM 554 C CA . ILE A 1 71 ? 0.208 4.191 0.849 1.00 82.75 71 ILE A CA 1
ATOM 555 C C . ILE A 1 71 ? -1.113 3.933 0.123 1.00 82.75 71 ILE A C 1
ATOM 557 O O . ILE A 1 71 ? -2.171 4.271 0.643 1.00 82.75 71 ILE A O 1
ATOM 561 N N . GLN A 1 72 ? -1.071 3.247 -1.023 1.00 80.69 72 GLN A N 1
ATOM 562 C CA . GLN A 1 72 ? -2.269 2.916 -1.792 1.00 80.69 72 GLN A CA 1
ATOM 563 C C . GLN A 1 72 ? -3.257 2.049 -1.004 1.00 80.69 72 GLN A C 1
ATOM 565 O O . GLN A 1 72 ? -4.458 2.294 -1.057 1.00 80.69 72 GLN A O 1
ATOM 570 N N . ILE A 1 73 ? -2.778 1.063 -0.244 1.00 76.56 73 ILE A N 1
ATOM 571 C CA . ILE A 1 73 ? -3.642 0.215 0.589 1.00 76.56 73 ILE A CA 1
ATOM 572 C C . ILE A 1 73 ? -4.324 1.023 1.698 1.00 76.56 73 ILE A C 1
ATOM 574 O O . ILE A 1 73 ? -5.474 0.740 2.020 1.00 76.56 73 ILE A O 1
ATOM 578 N N . ASN A 1 74 ? -3.644 2.020 2.270 1.00 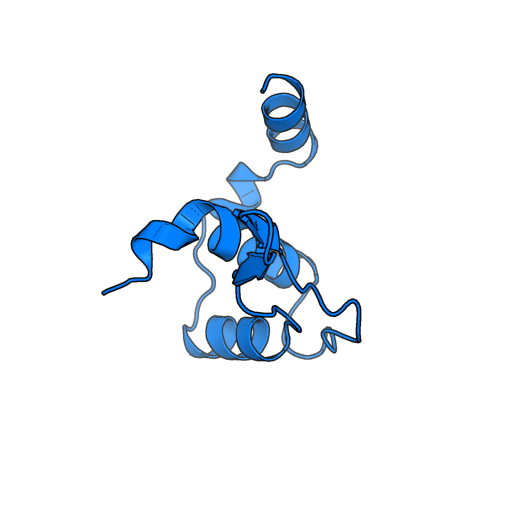75.19 74 ASN A N 1
ATOM 579 C CA . ASN A 1 74 ? -4.203 2.859 3.329 1.00 75.19 74 ASN A CA 1
ATOM 580 C C . ASN A 1 74 ? -5.160 3.930 2.784 1.00 75.19 74 ASN A C 1
ATOM 582 O O . ASN A 1 74 ? -6.241 4.109 3.334 1.00 75.19 74 ASN A O 1
ATOM 586 N N . GLU A 1 75 ? -4.792 4.622 1.702 1.00 77.75 75 GLU A N 1
ATOM 587 C CA . GLU A 1 75 ? -5.593 5.717 1.132 1.00 77.75 75 GLU A CA 1
ATOM 588 C C . GLU A 1 75 ? -6.785 5.219 0.299 1.00 77.75 75 GLU A C 1
ATOM 590 O O . GLU A 1 75 ? -7.841 5.850 0.284 1.00 77.75 75 GLU A O 1
ATOM 595 N N . TYR A 1 76 ? -6.644 4.082 -0.389 1.00 73.31 76 TYR A N 1
ATOM 596 C CA . TYR A 1 76 ? -7.688 3.518 -1.254 1.00 73.31 76 TYR A CA 1
ATOM 597 C C . TYR A 1 76 ? -8.395 2.316 -0.638 1.00 73.31 76 TYR A C 1
ATOM 599 O O . TYR A 1 76 ? -9.146 1.636 -1.334 1.00 73.31 76 TYR A O 1
ATOM 607 N N . ARG A 1 77 ? -8.193 2.065 0.659 1.00 63.84 77 ARG A N 1
ATOM 608 C CA . ARG A 1 77 ? -8.789 0.943 1.389 1.00 63.84 77 ARG A CA 1
ATOM 609 C C . ARG A 1 77 ? -10.287 0.784 1.126 1.00 63.84 77 ARG A C 1
ATOM 611 O O . ARG A 1 77 ? -10.746 -0.312 0.819 1.00 63.84 77 ARG A O 1
ATOM 618 N N . ASP A 1 78 ? -11.003 1.903 1.162 1.00 56.44 78 ASP A N 1
ATOM 619 C CA . ASP A 1 78 ? -12.456 1.958 0.989 1.00 56.44 78 ASP A CA 1
ATOM 620 C C . ASP A 1 78 ? -12.889 1.919 -0.484 1.00 56.44 78 ASP A C 1
ATOM 622 O O . ASP A 1 78 ? -14.064 1.738 -0.785 1.00 56.44 78 ASP A O 1
ATOM 626 N N . ARG A 1 79 ? -11.949 2.073 -1.426 1.00 55.66 79 ARG A N 1
ATOM 627 C CA . ARG A 1 79 ? -12.212 2.036 -2.875 1.00 55.66 79 ARG A CA 1
ATOM 628 C C . ARG A 1 79 ? -11.965 0.666 -3.510 1.00 55.66 79 ARG A C 1
ATOM 630 O O . ARG A 1 79 ? -12.332 0.476 -4.663 1.00 55.66 79 ARG A O 1
ATOM 637 N N . VAL A 1 80 ? -11.334 -0.269 -2.793 1.00 45.34 80 VAL A N 1
ATOM 638 C CA . VAL A 1 80 ? -10.997 -1.624 -3.286 1.00 45.34 80 VAL A CA 1
ATOM 639 C C . VAL A 1 80 ? -12.070 -2.663 -2.902 1.00 45.34 80 VAL A C 1
ATOM 641 O O . VAL A 1 80 ? -11.943 -3.836 -3.241 1.00 45.34 80 VAL A O 1
ATOM 644 N N . VAL A 1 81 ? -13.162 -2.250 -2.248 1.00 37.44 81 VAL A N 1
ATOM 645 C CA . VAL A 1 81 ? -14.359 -3.087 -2.057 1.00 37.44 81 VAL A CA 1
ATOM 646 C C . VAL A 1 81 ? -15.296 -2.899 -3.258 1.00 37.44 81 VAL A C 1
ATOM 648 O O . VAL A 1 81 ? -16.252 -2.132 -3.189 1.00 37.44 81 VAL A O 1
ATOM 651 N N . LEU A 1 82 ? -14.985 -3.564 -4.372 1.00 34.50 82 LEU A N 1
ATOM 652 C CA . LEU A 1 82 ? -15.896 -3.820 -5.495 1.00 34.50 82 LEU A CA 1
ATOM 653 C C . LEU A 1 82 ? -15.671 -5.246 -6.001 1.00 34.50 82 LEU A C 1
ATOM 655 O O . LEU A 1 82 ? -14.493 -5.596 -6.240 1.00 34.50 82 LEU A O 1
#

Organism: Papaver nudicaule (NCBI:txid74823)